Protein AF-A0A5C7UJG6-F1 (afdb_monomer_lite)

Foldseek 3Di:
DLVLLVVLLVVCVVVVFPCSVVSVVLNVCVVVVVLLVSLVCLLPCPVCCVPRPDDPVSVVSSVVVNVVSVVVVVD

Secondary structure (DSSP, 8-state):
-HHHHHHHHHHHHHTT-TTHHHHHHHHHHHHTT-HHHHHHHHHTTHHHHHHTT--HHHHHHHHHHHHHHHHHH--

Sequence (75 aa):
MLEKIFELELLLQKRNNGSSAFFKKLLEDLKNGLKEDVVNSILKSYAIVQYGDFNHQEEKLFDEIWEIADKLKNS

Structure (mmCIF, N/CA/C/O backbone):
data_AF-A0A5C7UJG6-F1
#
_entry.id   AF-A0A5C7UJG6-F1
#
loop_
_atom_site.group_PDB
_atom_site.id
_atom_site.type_symbol
_atom_site.label_atom_id
_atom_site.label_alt_id
_atom_site.label_comp_id
_atom_site.label_asym_id
_atom_site.label_entity_id
_atom_site.label_seq_id
_atom_site.pdbx_PDB_ins_code
_atom_site.Cartn_x
_atom_site.Cartn_y
_atom_site.Cartn_z
_atom_site.occupancy
_atom_site.B_iso_or_equiv
_atom_site.auth_seq_id
_atom_site.auth_comp_id
_atom_site.auth_asym_id
_atom_site.auth_atom_id
_atom_site.pdbx_PDB_model_num
ATOM 1 N N . MET A 1 1 ? 1.169 -3.247 9.149 1.00 90.06 1 MET A N 1
ATOM 2 C CA . MET A 1 1 ? 0.617 -2.481 8.008 1.00 90.06 1 MET A CA 1
ATOM 3 C C . MET A 1 1 ? 1.584 -1.394 7.558 1.00 90.06 1 MET A C 1
ATOM 5 O O . MET A 1 1 ? 2.079 -1.519 6.452 1.00 90.06 1 MET A O 1
ATOM 9 N N . LEU A 1 2 ? 1.907 -0.395 8.395 1.00 92.62 2 LEU A N 1
ATOM 10 C CA . LEU A 1 2 ? 2.790 0.724 8.017 1.00 92.62 2 LEU A CA 1
ATOM 11 C C . LEU A 1 2 ? 4.143 0.271 7.440 1.00 92.62 2 LEU A C 1
ATOM 13 O O . LEU A 1 2 ? 4.502 0.690 6.348 1.00 92.62 2 LEU A O 1
ATOM 17 N N . GLU A 1 3 ? 4.848 -0.631 8.126 1.00 95.69 3 GLU A N 1
ATOM 18 C CA . GLU A 1 3 ? 6.151 -1.147 7.671 1.00 95.69 3 GLU A CA 1
ATOM 19 C C . GLU A 1 3 ? 6.070 -1.858 6.314 1.00 95.69 3 GLU A C 1
ATOM 21 O O . GLU A 1 3 ? 6.924 -1.650 5.463 1.00 95.69 3 GLU A O 1
ATOM 26 N N . LYS A 1 4 ? 5.005 -2.635 6.076 1.00 96.69 4 LYS A N 1
ATOM 27 C CA . LYS A 1 4 ? 4.803 -3.359 4.812 1.00 96.69 4 LYS A CA 1
ATOM 28 C C . LYS A 1 4 ? 4.470 -2.422 3.653 1.00 96.69 4 LYS A C 1
ATOM 30 O O . LYS A 1 4 ? 4.993 -2.596 2.561 1.00 96.69 4 LYS A O 1
ATOM 35 N N . ILE A 1 5 ? 3.640 -1.403 3.894 1.00 97.06 5 ILE A N 1
ATOM 36 C CA . ILE A 1 5 ? 3.360 -0.365 2.890 1.00 97.06 5 ILE A CA 1
ATOM 37 C C . ILE A 1 5 ? 4.652 0.383 2.540 1.00 97.06 5 ILE A C 1
ATOM 39 O O . ILE A 1 5 ? 4.888 0.664 1.370 1.00 97.06 5 ILE A O 1
ATOM 43 N N . PHE A 1 6 ? 5.502 0.667 3.532 1.00 97.75 6 PHE A N 1
ATOM 44 C CA . PHE A 1 6 ? 6.801 1.301 3.310 1.00 97.75 6 PHE A CA 1
ATOM 45 C C . PHE A 1 6 ? 7.752 0.413 2.506 1.00 97.75 6 PHE A C 1
ATOM 47 O O . PHE A 1 6 ? 8.376 0.880 1.560 1.00 97.75 6 PHE A O 1
ATOM 54 N N . GLU A 1 7 ? 7.826 -0.876 2.826 1.00 98.12 7 GLU A N 1
ATOM 55 C CA . GLU A 1 7 ? 8.621 -1.834 2.060 1.00 98.12 7 GLU A CA 1
ATOM 56 C C . GLU A 1 7 ? 8.166 -1.912 0.592 1.00 98.12 7 GLU A C 1
ATOM 58 O O . GLU A 1 7 ? 8.999 -1.824 -0.312 1.00 98.12 7 GLU A O 1
ATOM 63 N N . LEU A 1 8 ? 6.854 -2.001 0.343 1.00 97.81 8 LEU A N 1
ATOM 64 C CA . LEU A 1 8 ? 6.300 -2.068 -1.011 1.00 97.81 8 LEU A CA 1
ATOM 65 C C . LEU A 1 8 ? 6.545 -0.774 -1.7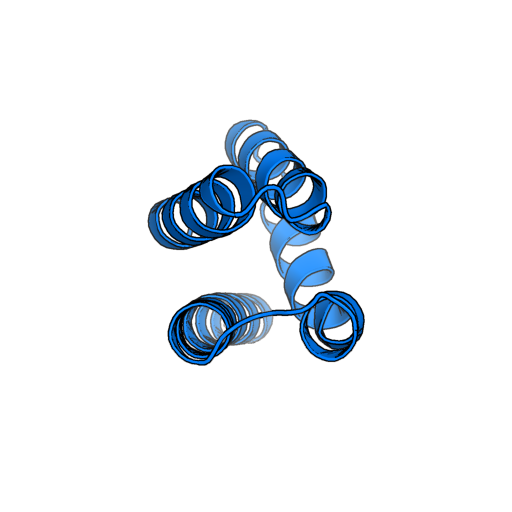94 1.00 97.81 8 LEU A C 1
ATOM 67 O O . LEU A 1 8 ? 6.934 -0.821 -2.960 1.00 97.81 8 LEU A O 1
ATOM 71 N N . GLU A 1 9 ? 6.367 0.380 -1.148 1.00 97.69 9 GLU A N 1
ATOM 72 C CA . GLU A 1 9 ? 6.668 1.687 -1.734 1.00 97.69 9 GLU A CA 1
ATOM 73 C C . GLU A 1 9 ? 8.128 1.778 -2.192 1.00 97.69 9 GLU A C 1
ATOM 75 O O . GLU A 1 9 ? 8.376 2.127 -3.347 1.00 97.69 9 GLU A O 1
ATOM 80 N N . LEU A 1 10 ? 9.079 1.370 -1.346 1.00 98.06 10 LEU A N 1
ATOM 81 C CA . LEU A 1 10 ? 10.504 1.383 -1.678 1.00 98.06 10 LEU A CA 1
ATOM 82 C C . LEU A 1 10 ? 10.865 0.429 -2.823 1.00 98.06 10 LEU A C 1
ATOM 84 O O . LEU A 1 10 ? 11.721 0.761 -3.647 1.00 98.06 10 LEU A O 1
ATOM 88 N N . LEU A 1 11 ? 10.263 -0.764 -2.871 1.00 97.75 11 LEU A N 1
ATOM 89 C CA . LEU A 1 11 ? 10.487 -1.727 -3.957 1.00 97.75 11 LEU A CA 1
ATOM 90 C C . LEU A 1 11 ? 10.028 -1.152 -5.301 1.00 97.75 11 LEU A C 1
ATOM 92 O O . LEU A 1 11 ? 10.806 -1.103 -6.258 1.00 97.75 11 LEU A O 1
ATOM 96 N N . LEU A 1 12 ? 8.803 -0.628 -5.337 1.00 97.50 12 LEU A N 1
ATOM 97 C CA . LEU A 1 12 ? 8.231 0.000 -6.524 1.00 97.50 12 LEU A CA 1
ATOM 98 C C . LEU A 1 12 ? 9.039 1.236 -6.943 1.00 97.50 12 LEU A C 1
ATOM 100 O O . LEU A 1 12 ? 9.333 1.409 -8.126 1.00 97.50 12 LEU A O 1
ATOM 104 N N . GLN A 1 13 ? 9.467 2.062 -5.984 1.00 97.75 13 GLN A N 1
ATOM 105 C CA . GLN A 1 13 ? 10.289 3.241 -6.252 1.00 97.75 13 GLN A CA 1
ATOM 106 C C . GLN A 1 13 ? 11.633 2.860 -6.885 1.00 97.75 13 GLN A C 1
ATOM 108 O O . GLN A 1 13 ? 12.028 3.454 -7.887 1.00 97.75 13 GLN A O 1
ATOM 113 N N . LYS A 1 14 ? 12.323 1.839 -6.357 1.00 97.44 14 LYS A N 1
ATOM 114 C CA . LYS A 1 14 ? 13.598 1.343 -6.913 1.00 97.44 14 LYS A CA 1
ATOM 115 C C . LYS A 1 14 ? 13.465 0.844 -8.351 1.00 97.44 14 LYS A C 1
ATOM 117 O O . LYS A 1 14 ? 14.431 0.917 -9.107 1.00 97.44 14 LYS A O 1
ATOM 122 N N . ARG A 1 15 ? 12.284 0.354 -8.732 1.00 96.38 15 ARG A N 1
ATOM 123 C CA . ARG A 1 15 ? 11.965 -0.082 -10.099 1.00 96.38 15 ARG A CA 1
ATOM 124 C C . ARG A 1 15 ? 11.425 1.036 -10.996 1.00 96.38 15 ARG A C 1
ATOM 126 O O . ARG A 1 15 ? 11.052 0.751 -12.129 1.00 96.38 15 ARG A O 1
ATOM 133 N N . ASN A 1 16 ? 11.380 2.286 -10.524 1.00 95.88 16 ASN A N 1
ATOM 134 C CA . ASN A 1 16 ? 10.720 3.409 -11.203 1.00 95.88 16 ASN A CA 1
ATOM 135 C C . ASN A 1 16 ? 9.251 3.116 -11.561 1.00 95.88 16 ASN A C 1
ATOM 137 O O . ASN A 1 16 ? 8.733 3.585 -12.574 1.00 95.88 16 ASN A O 1
ATOM 141 N N . ASN A 1 17 ? 8.569 2.335 -10.725 1.00 96.19 17 ASN A N 1
ATOM 142 C CA . ASN A 1 17 ? 7.171 1.998 -10.911 1.00 96.19 17 ASN A CA 1
ATOM 143 C C . ASN A 1 17 ? 6.279 3.128 -10.371 1.00 96.19 17 ASN A C 1
ATOM 145 O O . ASN A 1 17 ? 6.370 3.505 -9.197 1.00 96.19 17 ASN A O 1
ATOM 149 N N . GLY A 1 18 ? 5.397 3.660 -11.223 1.00 94.88 18 GLY A N 1
ATOM 150 C CA . GLY A 1 18 ? 4.509 4.779 -10.888 1.00 94.88 18 GLY A CA 1
ATOM 151 C C . GLY A 1 18 ? 3.545 4.491 -9.730 1.00 94.88 18 GLY A C 1
ATOM 152 O O . GLY A 1 18 ? 3.139 5.416 -9.026 1.00 94.88 18 GLY A O 1
ATOM 153 N N . SER A 1 19 ? 3.248 3.216 -9.465 1.00 95.94 19 SER A N 1
ATOM 154 C CA . SER A 1 19 ? 2.409 2.788 -8.340 1.00 95.94 19 SER A CA 1
ATOM 155 C C . SER A 1 19 ? 3.019 3.139 -6.976 1.00 95.94 19 SER A C 1
ATOM 157 O O . SER A 1 19 ? 2.284 3.261 -6.000 1.00 95.94 19 SER A O 1
ATOM 159 N N . SER A 1 20 ? 4.334 3.390 -6.893 1.00 97.00 20 SER A N 1
ATOM 160 C CA . SER A 1 20 ? 5.002 3.872 -5.668 1.00 97.00 20 SER A CA 1
ATOM 161 C C . SER A 1 20 ? 4.345 5.131 -5.086 1.00 97.00 20 SER A C 1
ATOM 163 O O . SER A 1 20 ? 4.169 5.232 -3.871 1.00 97.00 20 SER A O 1
ATOM 165 N N . ALA A 1 21 ? 3.883 6.057 -5.935 1.00 96.56 21 ALA A N 1
ATOM 166 C CA . ALA A 1 21 ? 3.221 7.285 -5.497 1.00 96.56 21 ALA A CA 1
ATOM 167 C C . ALA A 1 21 ? 1.920 7.013 -4.720 1.00 96.56 21 ALA A C 1
ATOM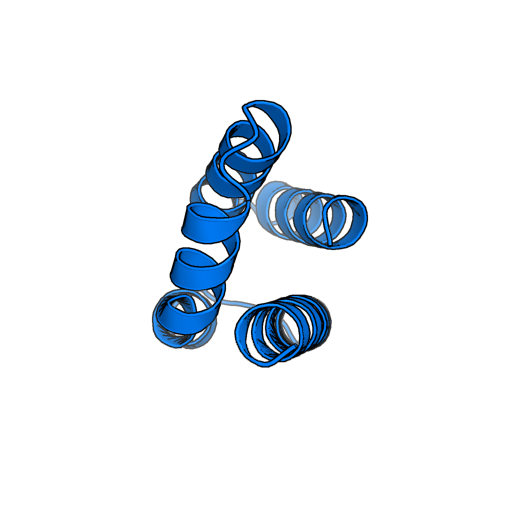 169 O O . ALA A 1 21 ? 1.608 7.729 -3.766 1.00 96.56 21 ALA A O 1
ATOM 170 N N . PHE A 1 22 ? 1.184 5.959 -5.086 1.00 96.50 22 PHE A N 1
ATOM 171 C CA . PHE A 1 22 ? -0.018 5.542 -4.366 1.00 96.50 22 PHE A CA 1
ATOM 172 C C . PHE A 1 22 ? 0.323 5.078 -2.944 1.00 96.50 22 PHE A C 1
ATOM 174 O O . PHE A 1 22 ? -0.253 5.583 -1.982 1.00 96.50 22 PHE A O 1
ATOM 181 N N . PHE A 1 23 ? 1.306 4.186 -2.785 1.00 96.88 23 PHE A N 1
ATOM 182 C CA . PHE A 1 23 ? 1.699 3.693 -1.458 1.00 96.88 23 PHE A CA 1
ATOM 183 C C . PHE A 1 23 ? 2.344 4.778 -0.599 1.00 96.88 23 PHE A C 1
ATOM 185 O O . PHE A 1 23 ? 2.096 4.826 0.605 1.00 96.88 23 PHE A O 1
ATOM 192 N N . LYS A 1 24 ? 3.080 5.713 -1.208 1.00 97.75 24 LYS A N 1
ATOM 193 C CA . LYS A 1 24 ? 3.588 6.896 -0.509 1.00 97.75 24 LYS A CA 1
ATOM 194 C C . LYS A 1 24 ? 2.454 7.720 0.104 1.00 97.75 24 LYS A C 1
ATOM 196 O O . LYS A 1 24 ? 2.528 8.062 1.283 1.00 97.75 24 LYS A O 1
ATOM 201 N N . LYS A 1 25 ? 1.381 7.975 -0.653 1.00 97.75 25 LYS A N 1
ATOM 202 C CA . LYS A 1 25 ? 0.191 8.664 -0.134 1.00 97.75 25 LYS A CA 1
ATOM 203 C C . LYS A 1 25 ? -0.439 7.896 1.032 1.00 97.75 25 LYS A C 1
ATOM 205 O O . LYS A 1 25 ? -0.752 8.500 2.052 1.00 97.75 25 LYS A O 1
ATOM 210 N N . LEU A 1 26 ? -0.568 6.569 0.930 1.00 97.44 26 LEU A N 1
ATOM 211 C CA . LEU A 1 26 ? -1.105 5.752 2.029 1.00 97.44 26 LEU A CA 1
ATOM 212 C C . LEU A 1 26 ? -0.274 5.875 3.318 1.00 97.44 26 LEU A C 1
ATOM 214 O O . LEU A 1 26 ? -0.835 5.888 4.413 1.00 97.44 26 LEU A O 1
ATOM 218 N N . LEU A 1 27 ? 1.055 5.987 3.214 1.00 97.56 27 LEU A N 1
ATOM 219 C CA . LEU A 1 27 ? 1.925 6.213 4.376 1.00 97.56 27 LEU A CA 1
ATOM 220 C C . LEU A 1 27 ? 1.697 7.581 5.016 1.00 97.56 27 LEU A C 1
ATOM 222 O O . LEU A 1 2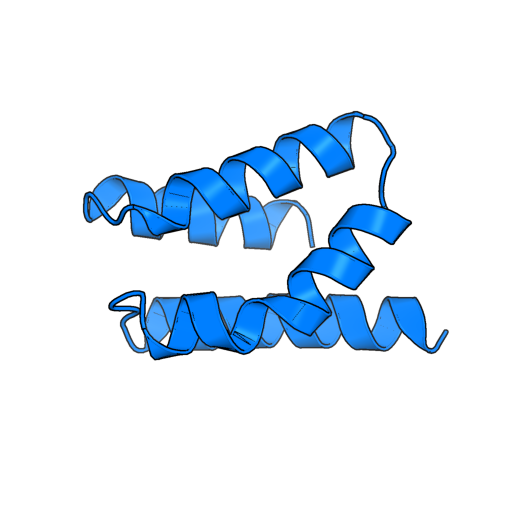7 ? 1.722 7.690 6.242 1.00 97.56 27 LEU A O 1
ATOM 226 N N . GLU A 1 28 ? 1.508 8.620 4.206 1.00 97.56 28 GLU A N 1
ATOM 227 C CA . GLU A 1 28 ? 1.196 9.970 4.683 1.00 97.56 28 GLU A CA 1
ATOM 228 C C . GLU A 1 28 ? -0.167 9.994 5.387 1.00 97.56 28 GLU A C 1
ATOM 230 O O . GLU A 1 28 ? -0.267 10.479 6.514 1.00 97.56 28 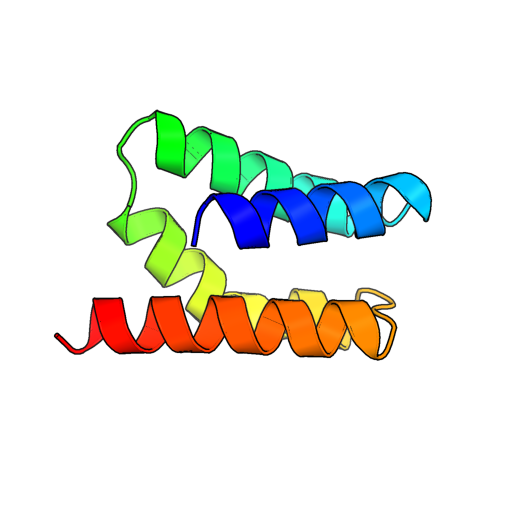GLU A O 1
ATOM 235 N N . ASP A 1 29 ? -1.182 9.367 4.792 1.00 97.31 29 ASP A N 1
ATOM 236 C CA . ASP A 1 29 ? -2.522 9.255 5.372 1.00 97.31 29 ASP A CA 1
ATOM 237 C C . ASP A 1 29 ? -2.500 8.491 6.713 1.00 97.31 29 ASP A C 1
ATOM 239 O O . ASP A 1 29 ? -3.106 8.935 7.692 1.00 97.31 29 ASP A O 1
ATOM 243 N N . LEU A 1 30 ? -1.729 7.397 6.821 1.00 94.69 30 LEU A N 1
ATOM 244 C CA . LEU A 1 30 ? -1.537 6.681 8.092 1.00 94.69 30 LEU A CA 1
ATOM 245 C C . LEU A 1 30 ? -0.889 7.558 9.167 1.00 94.69 30 LEU A C 1
ATOM 247 O O . LEU A 1 30 ? -1.329 7.536 10.317 1.00 94.69 30 LEU A O 1
ATOM 251 N N . LYS A 1 31 ? 0.148 8.325 8.810 1.00 94.56 31 LYS A N 1
ATOM 252 C CA . LYS A 1 31 ? 0.830 9.245 9.738 1.00 94.56 31 LYS A CA 1
ATOM 253 C C . LYS A 1 31 ? -0.094 10.366 10.214 1.00 94.56 31 LYS A C 1
ATOM 255 O O . LYS A 1 31 ? 0.039 10.809 11.350 1.00 94.56 31 LYS A O 1
ATOM 260 N N . ASN A 1 32 ? -1.052 10.765 9.381 1.00 95.94 32 ASN A N 1
ATOM 261 C CA . ASN A 1 32 ? -2.069 11.764 9.700 1.00 95.94 32 ASN A CA 1
ATOM 262 C C . ASN A 1 32 ? -3.274 11.191 10.473 1.00 95.94 32 ASN A C 1
ATOM 264 O O . ASN A 1 32 ? -4.231 11.914 10.737 1.00 95.94 32 ASN A O 1
ATOM 268 N N . GLY A 1 33 ? -3.250 9.906 10.846 1.00 93.19 33 GLY A N 1
ATOM 269 C CA . GLY A 1 33 ? -4.320 9.265 11.616 1.00 93.19 33 GLY A CA 1
ATOM 270 C C . GLY A 1 33 ? -5.526 8.812 10.786 1.00 93.19 33 GLY A C 1
ATOM 271 O O . GLY A 1 33 ? -6.515 8.359 11.359 1.00 93.19 33 GLY A O 1
ATOM 272 N N . LEU A 1 34 ? -5.449 8.856 9.451 1.00 94.62 34 LEU A N 1
ATOM 273 C CA . LEU A 1 34 ? -6.532 8.491 8.525 1.00 94.62 34 LEU A CA 1
ATOM 274 C C . LEU A 1 34 ? -6.591 6.973 8.277 1.00 94.62 34 LEU A C 1
ATOM 276 O O . LEU A 1 34 ? -6.621 6.490 7.145 1.00 94.62 34 LEU A O 1
ATOM 280 N N . LYS A 1 35 ? -6.566 6.185 9.358 1.00 94.44 35 LYS A N 1
ATOM 281 C CA . LYS A 1 35 ? -6.449 4.720 9.281 1.00 94.44 35 LYS A CA 1
ATOM 282 C C . LYS A 1 35 ? -7.599 4.078 8.498 1.00 94.44 35 LYS A C 1
ATOM 284 O O . LYS A 1 35 ? -7.355 3.155 7.726 1.00 94.44 35 LYS A O 1
ATOM 289 N N . GLU A 1 36 ? -8.831 4.546 8.689 1.00 95.31 36 GLU A N 1
ATOM 290 C CA . GLU A 1 36 ? -9.996 3.986 7.995 1.00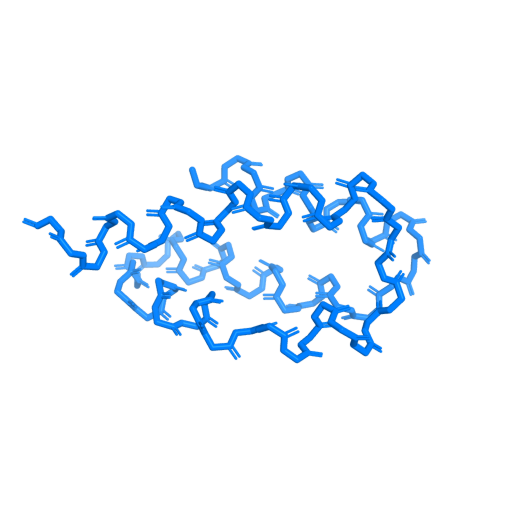 95.31 36 GLU A CA 1
ATOM 291 C C . GLU A 1 36 ? -9.949 4.253 6.482 1.00 95.31 36 GLU A C 1
ATOM 293 O O . GLU A 1 36 ? -10.203 3.345 5.688 1.00 95.31 36 GLU A O 1
ATOM 298 N N . ASP A 1 37 ? -9.548 5.458 6.073 1.00 96.25 37 ASP A N 1
ATOM 299 C CA . ASP A 1 37 ? -9.404 5.817 4.659 1.00 96.25 37 ASP A CA 1
ATOM 300 C C . ASP A 1 37 ? -8.327 4.982 3.968 1.00 96.25 37 ASP A C 1
ATOM 302 O O . ASP A 1 37 ? -8.514 4.526 2.836 1.00 96.25 37 ASP A O 1
ATOM 306 N N . VAL A 1 38 ? -7.220 4.721 4.666 1.00 97.12 38 VAL A N 1
ATOM 307 C CA . VAL A 1 38 ? -6.144 3.855 4.174 1.00 97.12 38 VAL A CA 1
ATOM 308 C C . VAL A 1 38 ? -6.642 2.427 3.985 1.00 97.12 38 VAL A C 1
ATOM 310 O O . VAL A 1 38 ? -6.436 1.852 2.917 1.00 97.12 38 VAL A O 1
ATOM 313 N N . VAL A 1 39 ? -7.340 1.867 4.979 1.00 97.38 39 VAL A N 1
ATOM 314 C CA . VAL A 1 39 ? -7.935 0.523 4.887 1.00 97.38 39 VAL A CA 1
ATOM 315 C C . VAL A 1 39 ? -8.876 0.440 3.686 1.00 97.38 39 VAL A C 1
ATOM 317 O O . VAL A 1 39 ? -8.723 -0.441 2.841 1.00 97.38 39 VAL A O 1
ATOM 320 N N . ASN A 1 40 ? -9.800 1.392 3.551 1.00 96.88 40 ASN A N 1
ATOM 321 C CA . ASN A 1 40 ? -10.748 1.416 2.438 1.00 96.88 40 ASN A CA 1
ATOM 322 C C . ASN A 1 40 ? -10.044 1.567 1.074 1.00 96.88 40 ASN A C 1
ATOM 324 O O . ASN A 1 40 ? -10.505 1.000 0.083 1.00 96.88 40 ASN A O 1
ATOM 328 N N . SER A 1 41 ? -8.944 2.322 1.014 1.00 96.50 41 SER A N 1
ATOM 329 C CA . SER A 1 41 ? -8.166 2.526 -0.213 1.00 96.50 41 SER A CA 1
ATOM 330 C C . SER A 1 41 ? -7.427 1.259 -0.641 1.00 96.50 41 SER A C 1
ATOM 332 O O . SER A 1 41 ? -7.477 0.905 -1.816 1.00 96.50 41 SER A O 1
ATOM 334 N N . ILE A 1 42 ? -6.804 0.543 0.302 1.00 97.06 42 ILE A N 1
ATOM 335 C CA . ILE A 1 42 ? -6.124 -0.740 0.050 1.00 97.06 42 ILE A CA 1
ATOM 336 C C . ILE A 1 42 ? -7.116 -1.783 -0.470 1.00 97.06 42 ILE A C 1
ATOM 338 O O . ILE A 1 42 ? -6.864 -2.452 -1.470 1.00 97.06 42 ILE A O 1
ATOM 342 N N . LEU A 1 43 ? -8.284 -1.899 0.166 1.00 96.44 43 LEU A N 1
ATOM 343 C CA . LEU A 1 43 ? -9.277 -2.902 -0.227 1.00 96.44 43 LEU A CA 1
ATOM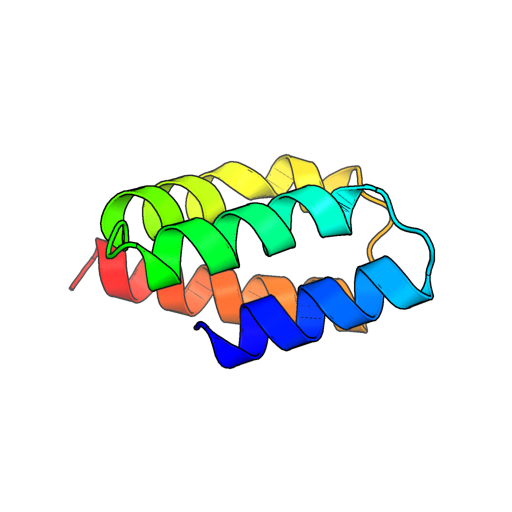 344 C C . LEU A 1 43 ? -9.842 -2.667 -1.638 1.00 96.44 43 LEU A C 1
ATOM 346 O O . LEU A 1 43 ? -10.325 -3.602 -2.272 1.00 96.44 43 LEU A O 1
ATOM 350 N N . LYS A 1 44 ? -9.739 -1.436 -2.156 1.00 95.88 44 LYS A N 1
ATOM 351 C CA . LYS A 1 44 ? -10.160 -1.053 -3.512 1.00 95.88 44 LYS A CA 1
ATOM 352 C C . LYS A 1 44 ? -9.012 -1.011 -4.528 1.00 95.88 44 LYS A C 1
ATOM 354 O O . LYS A 1 44 ? -9.271 -0.779 -5.707 1.00 95.88 44 LYS A O 1
ATOM 359 N N . SER A 1 45 ? -7.760 -1.231 -4.121 1.00 93.50 45 SER A N 1
ATOM 360 C CA . SER A 1 45 ? -6.587 -1.027 -4.982 1.00 93.50 45 SER A CA 1
ATOM 361 C C . SER A 1 45 ? -6.148 -2.256 -5.781 1.00 93.50 45 SER A C 1
ATOM 363 O O . SER A 1 45 ? -5.056 -2.246 -6.341 1.00 93.50 45 SER A O 1
ATOM 365 N N . TYR A 1 46 ? -6.979 -3.296 -5.893 1.00 87.19 46 TYR A N 1
ATOM 366 C CA . TYR A 1 46 ? -6.633 -4.508 -6.652 1.00 87.19 46 TYR A CA 1
ATOM 367 C C . TYR A 1 46 ? -6.297 -4.207 -8.125 1.00 87.19 46 TYR A C 1
ATOM 369 O O . TYR A 1 46 ? -5.363 -4.770 -8.689 1.00 87.19 46 TYR A O 1
ATOM 377 N N . ALA A 1 47 ? -6.985 -3.230 -8.731 1.00 87.12 47 ALA A N 1
ATOM 378 C CA . ALA A 1 47 ? -6.686 -2.780 -10.091 1.00 87.12 47 ALA A CA 1
ATOM 379 C C . ALA A 1 47 ? -5.289 -2.142 -10.224 1.00 87.12 47 ALA A C 1
ATOM 381 O O . ALA A 1 47 ? -4.656 -2.278 -11.267 1.00 87.12 47 ALA A O 1
ATOM 382 N N . ILE A 1 48 ? -4.786 -1.469 -9.179 1.00 87.62 48 ILE A N 1
ATOM 383 C CA . ILE A 1 48 ? -3.437 -0.879 -9.193 1.00 87.62 48 ILE A CA 1
ATOM 384 C C . ILE A 1 48 ? -2.390 -1.983 -9.315 1.00 87.62 48 ILE A C 1
ATOM 386 O O . ILE A 1 48 ? -1.428 -1.824 -10.051 1.00 87.62 48 ILE A O 1
ATOM 390 N N . VAL A 1 49 ? -2.601 -3.111 -8.641 1.00 86.00 49 VAL A N 1
ATOM 391 C CA . VAL A 1 49 ? -1.681 -4.253 -8.689 1.00 86.00 49 VAL A CA 1
ATOM 392 C C . VAL A 1 49 ? -1.787 -4.973 -10.028 1.00 86.00 49 VAL A C 1
ATOM 394 O O . VAL A 1 49 ? -0.776 -5.173 -10.694 1.00 86.00 49 VAL A O 1
ATOM 397 N N . GLN A 1 50 ? -3.013 -5.254 -10.483 1.00 87.44 50 GLN A N 1
ATOM 398 C CA . GLN A 1 50 ? -3.268 -5.980 -11.731 1.00 87.44 50 GLN A CA 1
ATOM 399 C C . GLN A 1 50 ? -2.693 -5.286 -12.977 1.00 87.44 50 GLN A C 1
ATOM 401 O O . GLN A 1 50 ? -2.249 -5.957 -13.906 1.00 87.44 50 GLN A O 1
ATOM 406 N N . TYR A 1 51 ? -2.709 -3.951 -13.018 1.00 90.00 51 TYR A N 1
ATOM 407 C CA . TYR A 1 51 ? -2.224 -3.172 -14.164 1.00 90.00 51 TYR A CA 1
ATOM 408 C C . TYR A 1 51 ? -0.900 -2.450 -13.894 1.00 90.00 51 TYR A C 1
ATOM 410 O O . TYR A 1 51 ? -0.405 -1.730 -14.761 1.00 90.00 51 TYR A O 1
ATOM 418 N N . GLY A 1 52 ? -0.332 -2.611 -12.700 1.00 89.00 52 GLY A N 1
ATOM 419 C CA . GLY A 1 52 ? 0.790 -1.811 -12.227 1.00 89.00 52 GLY A CA 1
ATOM 420 C C . GLY A 1 52 ? 2.165 -2.433 -12.410 1.00 89.00 52 GLY A C 1
ATOM 421 O O . GLY A 1 52 ? 3.077 -1.933 -11.775 1.00 89.00 52 GLY A O 1
ATOM 422 N N . ASP A 1 53 ? 2.340 -3.495 -13.204 1.00 93.44 53 ASP A N 1
ATOM 423 C CA . ASP A 1 53 ? 3.637 -4.179 -13.425 1.00 93.44 53 ASP A CA 1
ATOM 424 C C . ASP A 1 53 ? 4.349 -4.635 -12.128 1.00 93.44 53 ASP A C 1
ATOM 426 O O . ASP A 1 53 ? 5.555 -4.434 -11.915 1.00 93.44 53 ASP A O 1
ATOM 430 N N . PHE A 1 54 ? 3.579 -5.235 -11.220 1.00 95.75 54 PHE A N 1
ATOM 431 C CA . PHE A 1 54 ? 4.112 -5.813 -9.991 1.00 95.75 54 PHE A CA 1
ATOM 432 C C . PHE A 1 54 ? 4.793 -7.143 -10.318 1.00 95.75 54 PHE A C 1
ATOM 434 O O . PHE A 1 54 ? 4.307 -7.927 -11.129 1.00 95.75 54 PHE A O 1
ATOM 441 N N . ASN A 1 55 ? 5.941 -7.403 -9.699 1.00 95.38 55 ASN A N 1
ATOM 442 C CA . ASN A 1 55 ? 6.549 -8.731 -9.740 1.00 95.38 55 ASN A CA 1
ATOM 443 C C . ASN A 1 55 ? 6.006 -9.617 -8.608 1.00 95.38 55 ASN A C 1
ATOM 445 O O . ASN A 1 55 ? 5.360 -9.142 -7.678 1.00 95.38 55 ASN A O 1
ATOM 449 N N . HIS A 1 56 ? 6.354 -10.904 -8.638 1.00 95.06 56 HIS A N 1
ATOM 450 C CA . HIS A 1 56 ? 5.870 -11.878 -7.658 1.00 95.06 56 HIS A CA 1
ATOM 451 C C . HIS A 1 56 ? 6.129 -11.487 -6.189 1.00 95.06 56 HIS A C 1
ATOM 453 O O . HIS A 1 56 ? 5.308 -11.764 -5.317 1.00 95.06 56 HIS A O 1
ATOM 459 N N . GLN A 1 57 ? 7.263 -10.843 -5.891 1.00 95.81 57 GLN A N 1
ATOM 460 C CA . GLN A 1 57 ? 7.568 -10.393 -4.530 1.00 95.81 57 GLN A CA 1
ATOM 461 C C . GLN A 1 57 ? 6.655 -9.233 -4.109 1.00 95.81 57 GLN A C 1
ATOM 463 O O . GLN A 1 57 ? 6.174 -9.210 -2.978 1.00 95.81 57 GLN A O 1
ATOM 468 N N . GLU A 1 58 ? 6.425 -8.276 -5.005 1.00 96.38 58 GLU A N 1
ATOM 469 C CA . GLU A 1 58 ? 5.578 -7.105 -4.761 1.00 96.38 58 GLU A CA 1
ATOM 470 C C . GLU A 1 58 ? 4.101 -7.489 -4.635 1.00 96.38 58 GLU A C 1
ATOM 472 O O . GLU A 1 58 ? 3.420 -6.974 -3.751 1.00 96.38 58 GLU A O 1
ATOM 477 N N . GLU A 1 59 ? 3.622 -8.422 -5.463 1.00 96.19 59 GLU A N 1
ATOM 478 C CA . GLU A 1 59 ? 2.270 -8.988 -5.366 1.00 96.19 59 GLU A CA 1
ATOM 479 C C . GLU A 1 59 ? 2.061 -9.678 -4.019 1.00 96.19 59 GLU A C 1
ATOM 481 O O . GLU A 1 59 ? 1.117 -9.361 -3.301 1.00 96.19 59 GLU A O 1
ATOM 486 N N . LYS A 1 60 ? 2.998 -10.544 -3.613 1.00 96.44 60 LYS A N 1
ATOM 487 C CA . LYS A 1 60 ? 2.926 -11.219 -2.314 1.00 96.44 60 LYS A CA 1
ATOM 488 C C . LYS A 1 60 ? 2.897 -10.222 -1.153 1.00 96.44 60 LYS A C 1
ATOM 490 O O . LYS A 1 60 ? 2.137 -10.389 -0.202 1.00 96.44 60 LYS A O 1
ATOM 495 N N . LEU A 1 61 ? 3.724 -9.179 -1.217 1.00 97.00 61 LEU A N 1
ATOM 496 C CA . LEU A 1 61 ? 3.746 -8.146 -0.186 1.00 97.00 61 LEU A CA 1
ATOM 497 C C . LEU A 1 61 ? 2.442 -7.335 -0.168 1.00 97.00 61 LEU A C 1
ATOM 499 O O . LEU A 1 61 ? 1.962 -6.973 0.907 1.00 97.00 61 LEU A O 1
ATOM 503 N N . PHE A 1 62 ? 1.851 -7.073 -1.336 1.00 97.00 62 PHE A N 1
ATOM 504 C CA . PHE A 1 62 ? 0.536 -6.450 -1.427 1.00 97.00 62 PHE A CA 1
ATOM 505 C C . PHE A 1 62 ? -0.561 -7.325 -0.814 1.00 97.00 62 PHE A C 1
ATOM 507 O O . PHE A 1 62 ? -1.358 -6.802 -0.037 1.00 97.00 62 PHE A O 1
ATOM 514 N N . ASP A 1 63 ? -0.580 -8.628 -1.092 1.00 96.44 63 ASP A N 1
ATOM 515 C CA . ASP A 1 63 ? -1.563 -9.553 -0.518 1.00 96.44 63 ASP A CA 1
ATOM 516 C C . ASP A 1 63 ? -1.506 -9.534 1.016 1.00 96.44 63 ASP A C 1
ATOM 518 O O . ASP A 1 63 ? -2.532 -9.403 1.683 1.00 96.44 63 ASP A O 1
ATOM 522 N N . GLU A 1 64 ? -0.303 -9.527 1.600 1.00 97.56 64 GLU A N 1
ATOM 523 C CA . GLU A 1 64 ? -0.129 -9.392 3.050 1.00 97.56 64 GLU A CA 1
ATOM 524 C C . GLU A 1 64 ? -0.657 -8.048 3.590 1.00 97.56 64 GLU A C 1
ATOM 526 O O . GLU A 1 64 ? -1.201 -7.983 4.695 1.00 97.56 64 GLU A O 1
ATOM 531 N N . ILE A 1 65 ? -0.505 -6.950 2.841 1.00 97.44 65 ILE A N 1
ATOM 532 C CA . ILE A 1 65 ? -1.070 -5.641 3.207 1.00 97.44 65 ILE A CA 1
ATOM 533 C C . ILE A 1 65 ? -2.601 -5.685 3.140 1.00 97.44 65 ILE A C 1
ATOM 535 O O . ILE A 1 65 ? -3.265 -5.182 4.055 1.00 97.44 65 ILE A O 1
ATOM 539 N N . TRP A 1 66 ? -3.147 -6.290 2.086 1.00 97.25 66 TRP A N 1
ATOM 540 C CA . TRP A 1 66 ? -4.579 -6.423 1.853 1.00 97.25 66 TRP A CA 1
ATOM 541 C C . TRP A 1 66 ? -5.244 -7.267 2.941 1.00 97.25 66 TRP A C 1
ATOM 543 O O . TRP A 1 66 ? -6.219 -6.819 3.539 1.00 97.25 66 TRP A O 1
ATOM 553 N N . GLU A 1 67 ? -4.666 -8.414 3.307 1.00 97.00 67 GLU A N 1
ATOM 554 C CA . GLU A 1 67 ? -5.169 -9.264 4.394 1.00 97.00 67 GLU A CA 1
ATOM 555 C C . GLU A 1 67 ? -5.229 -8.531 5.740 1.00 97.00 67 GLU A C 1
ATOM 557 O O . GLU A 1 67 ? -6.162 -8.721 6.525 1.00 97.00 67 GLU A O 1
ATOM 562 N N . ILE A 1 68 ? -4.234 -7.688 6.045 1.00 96.69 68 ILE A N 1
ATOM 563 C CA . ILE A 1 68 ? -4.261 -6.886 7.275 1.00 96.69 68 ILE A CA 1
ATOM 564 C C . ILE A 1 68 ? -5.385 -5.844 7.197 1.00 96.69 68 ILE A C 1
ATOM 566 O O . ILE A 1 68 ? -6.064 -5.614 8.198 1.00 96.69 68 ILE A O 1
ATOM 570 N N . ALA A 1 69 ? -5.586 -5.207 6.040 1.00 96.69 69 ALA A N 1
ATOM 571 C CA . ALA A 1 69 ? -6.670 -4.246 5.845 1.00 96.69 69 ALA A CA 1
ATOM 572 C C . ALA A 1 69 ? -8.050 -4.906 5.984 1.00 96.69 69 ALA A C 1
ATOM 574 O O . ALA A 1 69 ? -8.914 -4.357 6.666 1.00 96.69 69 ALA A O 1
ATOM 575 N N . ASP A 1 70 ? -8.231 -6.097 5.419 1.00 97.06 70 ASP A N 1
ATOM 576 C CA . ASP A 1 70 ? -9.486 -6.846 5.480 1.00 97.06 70 ASP A CA 1
ATOM 577 C C . ASP A 1 70 ? -9.820 -7.270 6.916 1.00 97.06 70 ASP A C 1
ATOM 579 O O . ASP A 1 70 ? -10.920 -7.012 7.409 1.00 97.06 70 ASP A O 1
ATOM 583 N N . LYS A 1 71 ? -8.833 -7.793 7.656 1.00 97.00 71 LYS A N 1
ATOM 584 C CA . LYS A 1 71 ? -8.992 -8.092 9.089 1.00 97.00 71 LYS A CA 1
ATOM 585 C C . LYS A 1 71 ? -9.387 -6.853 9.881 1.00 97.00 71 LYS A C 1
ATOM 587 O O . LYS A 1 71 ? -10.280 -6.933 10.713 1.00 97.00 71 LYS A O 1
ATOM 592 N N . LEU A 1 72 ? -8.756 -5.706 9.621 1.00 95.19 72 LEU A N 1
ATOM 593 C CA . LEU A 1 72 ? -9.077 -4.452 10.308 1.00 95.19 72 LEU A CA 1
ATOM 594 C C . LEU A 1 72 ? -10.473 -3.920 9.975 1.00 95.19 72 LEU A C 1
ATOM 596 O O . LEU A 1 72 ? -11.056 -3.245 10.817 1.00 95.19 72 LEU A O 1
ATOM 600 N N . LYS A 1 73 ? -10.994 -4.178 8.770 1.00 95.38 73 LYS A N 1
ATOM 601 C CA . LYS A 1 73 ? -12.341 -3.746 8.379 1.00 95.38 73 LYS A CA 1
ATOM 602 C C . LYS A 1 73 ? -13.437 -4.600 9.019 1.00 95.38 73 LYS A C 1
ATOM 604 O O . LYS A 1 73 ? -14.523 -4.083 9.264 1.00 95.38 73 LYS A O 1
ATOM 609 N N . ASN A 1 74 ? -13.146 -5.877 9.262 1.00 92.12 74 ASN A N 1
ATOM 610 C CA . ASN A 1 74 ? -14.096 -6.874 9.757 1.00 92.12 74 ASN A CA 1
ATOM 611 C C . ASN A 1 74 ? -13.889 -7.262 11.243 1.00 92.12 74 ASN A C 1
ATOM 613 O O . ASN A 1 74 ? -14.517 -8.218 11.698 1.00 92.12 74 ASN A O 1
ATOM 617 N N . SER A 1 75 ? -13.012 -6.564 11.980 1.00 79.19 75 SER A N 1
ATOM 618 C CA . SER A 1 75 ? -12.825 -6.702 13.443 1.00 79.19 75 SER A CA 1
ATOM 619 C C . SER A 1 75 ? -13.662 -5.681 14.199 1.00 79.19 75 SER A C 1
ATOM 621 O O . SER A 1 75 ? -14.232 -6.061 15.244 1.00 79.19 75 SER A O 1
#

pLDDT: mean 95.22, std 3.43, range [79.19, 98.12]

Radius of gyration: 11.36 Å; chains: 1; bounding box: 28×24×28 Å